Protein AF-A0A7X2LQ68-F1 (afdb_monomer_lite)

Sequence (80 aa):
MMNIEINGKELGPVSSLLTILAFGAIVAFSIGATYKRMEATSACLQAGYPQSKMDWQLKTYCVKRQEQSDIVVPLSEVRK

Radius of gyration: 22.74 Å; chains: 1; bounding box: 54×39×52 Å

pLDDT: mean 77.89, std 13.81, range [34.25, 91.94]

Secondary structure (DSSP, 8-state):
-------TTSHHHHHHHHHHHHHHHHHHHHHHHHHHHHHHHHHHHHTT-SEEEE-TT--EEEEEEETTEEEEEEHHHHT-

Structure (mmCIF, N/CA/C/O backbone):
data_AF-A0A7X2LQ68-F1
#
_entry.id   AF-A0A7X2LQ68-F1
#
loop_
_atom_site.group_PDB
_atom_site.id
_atom_site.type_symbol
_atom_site.label_atom_id
_atom_site.label_alt_id
_atom_site.label_comp_id
_atom_site.label_asym_id
_atom_site.label_entity_id
_atom_site.label_seq_id
_atom_site.pdbx_PDB_ins_code
_atom_site.Cartn_x
_atom_site.Cartn_y
_atom_site.Cartn_z
_atom_site.occupancy
_atom_site.B_iso_or_equiv
_atom_site.auth_seq_id
_atom_site.auth_comp_id
_atom_site.auth_asym_id
_atom_site.auth_atom_id
_atom_site.pdbx_PDB_model_num
ATOM 1 N N . MET A 1 1 ? 35.012 -29.283 -29.363 1.00 37.94 1 MET A N 1
ATOM 2 C CA . MET A 1 1 ? 35.173 -28.194 -28.375 1.00 37.94 1 MET A CA 1
ATOM 3 C C . MET A 1 1 ? 35.338 -26.906 -29.164 1.00 37.94 1 MET A C 1
ATOM 5 O O . MET A 1 1 ? 36.333 -26.780 -29.861 1.00 37.94 1 MET A O 1
ATOM 9 N N . MET A 1 2 ? 34.326 -26.035 -29.186 1.00 34.25 2 MET A N 1
ATOM 10 C CA . MET A 1 2 ? 34.391 -24.748 -29.894 1.00 34.25 2 MET A CA 1
ATOM 11 C C . MET A 1 2 ? 34.773 -23.661 -28.889 1.00 34.25 2 MET A C 1
ATOM 13 O O . MET A 1 2 ? 34.013 -23.397 -27.961 1.00 34.25 2 MET A O 1
ATOM 17 N N . ASN A 1 3 ? 35.957 -23.072 -29.066 1.00 46.69 3 ASN A N 1
ATOM 18 C CA . ASN A 1 3 ? 36.402 -21.903 -28.316 1.00 46.69 3 ASN A CA 1
ATOM 19 C C . ASN A 1 3 ? 35.770 -20.657 -28.939 1.00 46.69 3 ASN A C 1
ATOM 21 O O . ASN A 1 3 ? 36.029 -20.335 -30.095 1.00 46.69 3 ASN A O 1
ATOM 25 N N . ILE A 1 4 ? 34.919 -19.982 -28.172 1.00 57.94 4 ILE A N 1
ATOM 26 C CA . ILE A 1 4 ? 34.351 -18.687 -28.542 1.00 57.94 4 ILE A CA 1
ATOM 27 C C . ILE A 1 4 ? 35.352 -17.622 -28.078 1.00 57.94 4 ILE A C 1
ATOM 29 O O . ILE A 1 4 ? 35.390 -17.272 -26.900 1.00 57.94 4 ILE A O 1
ATOM 33 N N . GLU A 1 5 ? 36.191 -17.128 -28.990 1.00 51.00 5 GLU A N 1
ATOM 34 C CA . GLU A 1 5 ? 37.009 -15.933 -28.756 1.00 51.00 5 GLU A CA 1
ATOM 35 C C . GLU A 1 5 ? 36.119 -14.685 -28.832 1.00 51.00 5 GLU A C 1
ATOM 37 O O . GLU A 1 5 ? 35.776 -14.193 -29.910 1.00 51.00 5 GLU A O 1
ATOM 42 N N . ILE A 1 6 ? 35.722 -14.166 -27.669 1.00 62.47 6 ILE A N 1
ATOM 43 C CA . ILE A 1 6 ? 35.022 -12.883 -27.563 1.00 62.47 6 ILE A CA 1
ATOM 44 C C . ILE A 1 6 ? 36.067 -11.770 -27.710 1.00 62.47 6 ILE A C 1
ATOM 46 O O . ILE A 1 6 ? 36.815 -11.468 -26.781 1.00 62.47 6 ILE A O 1
ATOM 50 N N . ASN A 1 7 ? 36.132 -11.164 -28.899 1.00 51.72 7 ASN A N 1
ATOM 51 C CA . ASN A 1 7 ? 36.978 -10.003 -29.181 1.00 51.72 7 ASN A CA 1
ATOM 52 C C . ASN A 1 7 ? 36.549 -8.806 -28.305 1.00 51.72 7 ASN A C 1
ATOM 54 O O . ASN A 1 7 ? 35.506 -8.191 -28.516 1.00 51.72 7 ASN A O 1
ATOM 58 N N . GLY A 1 8 ? 37.369 -8.470 -27.307 1.00 55.75 8 GLY A N 1
ATOM 59 C CA . GLY A 1 8 ? 37.092 -7.490 -26.248 1.00 55.75 8 GLY A CA 1
ATOM 60 C C . GLY A 1 8 ? 37.143 -6.008 -26.644 1.00 55.75 8 GLY A C 1
ATOM 61 O O . GLY A 1 8 ? 37.591 -5.196 -25.839 1.00 55.75 8 GLY A O 1
ATOM 62 N N . LYS A 1 9 ? 36.708 -5.624 -27.853 1.00 51.78 9 LYS A N 1
ATOM 63 C CA . LYS A 1 9 ? 36.683 -4.208 -28.284 1.00 51.78 9 LYS A CA 1
ATOM 64 C C . LYS A 1 9 ? 35.318 -3.520 -28.222 1.00 51.78 9 LYS A C 1
ATOM 66 O O . LYS A 1 9 ? 35.270 -2.302 -28.347 1.00 51.78 9 LYS A O 1
ATOM 71 N N . GLU A 1 10 ? 34.237 -4.248 -27.947 1.00 50.34 10 GLU A N 1
ATOM 72 C CA . GLU A 1 10 ? 32.869 -3.693 -28.001 1.00 50.34 10 GLU A CA 1
ATOM 73 C C . GLU A 1 10 ? 32.131 -3.699 -26.647 1.00 50.34 10 GLU A C 1
ATOM 75 O O . GLU A 1 10 ? 30.958 -3.346 -26.567 1.00 50.34 10 GLU A O 1
ATOM 80 N N . LEU A 1 11 ? 32.802 -4.062 -25.545 1.00 52.97 11 LEU A N 1
ATOM 81 C CA . LEU A 1 11 ? 32.170 -4.128 -24.215 1.00 52.97 11 LEU A CA 1
ATOM 82 C C . LEU A 1 11 ? 32.061 -2.775 -23.486 1.00 52.97 11 LEU A C 1
ATOM 84 O O . LEU A 1 11 ? 31.365 -2.690 -22.478 1.00 52.97 11 LEU A O 1
ATOM 88 N N . GLY A 1 12 ? 32.731 -1.722 -23.962 1.00 55.59 12 GLY A N 1
ATOM 89 C CA . GLY A 1 12 ? 32.766 -0.415 -23.291 1.00 55.59 12 GLY A CA 1
ATOM 90 C C . GLY A 1 12 ? 31.423 0.333 -23.309 1.00 55.59 12 GLY A C 1
ATOM 91 O O . GLY A 1 12 ? 30.826 0.534 -22.252 1.00 55.59 12 GLY A O 1
ATOM 92 N N . PRO A 1 13 ? 30.907 0.734 -24.488 1.00 56.59 13 PRO A N 1
ATOM 93 C CA . PRO A 1 13 ? 29.720 1.589 -24.564 1.00 56.59 13 PRO A CA 1
ATOM 94 C C . PRO A 1 13 ? 28.405 0.831 -24.327 1.00 56.59 13 PRO A C 1
ATOM 96 O O . PRO A 1 13 ? 27.455 1.404 -23.795 1.00 56.59 13 PRO A O 1
ATOM 99 N N . VAL A 1 14 ? 28.345 -0.464 -24.665 1.00 58.09 14 VAL A N 1
ATOM 100 C CA . VAL A 1 14 ? 27.143 -1.296 -24.472 1.00 58.09 14 VAL A CA 1
ATOM 101 C C . VAL A 1 14 ? 26.907 -1.583 -22.983 1.00 58.09 14 VAL A C 1
ATOM 103 O O . VAL A 1 14 ? 25.769 -1.538 -22.519 1.00 58.09 14 VAL A O 1
ATOM 106 N N . SER A 1 15 ? 27.982 -1.785 -22.210 1.00 60.75 15 SER A N 1
ATOM 107 C CA . SER A 1 15 ? 27.914 -1.964 -20.752 1.00 60.75 15 SER A CA 1
ATOM 108 C C . SER A 1 15 ? 27.414 -0.700 -20.039 1.00 60.75 15 SER A C 1
ATOM 110 O O . SER A 1 15 ? 26.530 -0.768 -19.179 1.00 60.75 15 SER A O 1
ATOM 112 N N . SER A 1 16 ? 27.897 0.482 -20.446 1.00 64.94 16 SER A N 1
ATOM 113 C CA . SER A 1 16 ? 27.439 1.758 -19.881 1.00 64.94 16 SER A CA 1
ATOM 114 C C . SER A 1 16 ? 25.970 2.049 -20.194 1.00 64.94 16 SER A C 1
ATOM 116 O O . SER A 1 16 ? 25.236 2.469 -19.300 1.00 64.94 16 SER A O 1
ATOM 118 N N . LEU A 1 17 ? 25.512 1.784 -21.422 1.00 71.94 17 LEU A N 1
ATOM 119 C CA . LEU A 1 17 ? 24.114 2.005 -21.804 1.00 71.94 17 LEU A CA 1
ATOM 120 C C . LEU A 1 17 ? 23.159 1.076 -21.036 1.00 71.94 17 LEU A C 1
ATOM 122 O O . LEU A 1 17 ? 22.129 1.523 -20.531 1.00 71.94 17 LEU A O 1
ATOM 126 N N . LEU A 1 18 ? 23.528 -0.203 -20.893 1.00 76.25 18 LEU A N 1
ATOM 127 C CA . LEU A 1 18 ? 22.742 -1.188 -20.147 1.00 76.25 18 LEU A CA 1
ATOM 128 C C . LEU A 1 18 ? 22.633 -0.814 -18.663 1.00 76.25 18 LEU A C 1
ATOM 130 O O . LEU A 1 18 ? 21.564 -0.930 -18.066 1.00 76.25 18 LEU A O 1
ATOM 134 N N . THR A 1 19 ? 23.724 -0.301 -18.090 1.00 77.75 19 THR A N 1
ATOM 135 C CA . THR A 1 19 ? 23.750 0.183 -16.707 1.00 77.75 19 THR A CA 1
ATOM 136 C C . THR A 1 19 ? 22.792 1.362 -16.532 1.00 77.75 19 THR A C 1
ATOM 138 O O . THR A 1 19 ? 21.945 1.334 -15.644 1.00 77.75 19 THR A O 1
ATOM 141 N N . ILE A 1 20 ? 22.843 2.365 -17.413 1.00 81.31 20 ILE A N 1
ATOM 142 C CA . ILE A 1 20 ? 21.954 3.537 -17.344 1.00 81.31 20 ILE A CA 1
ATOM 143 C C . ILE A 1 20 ? 20.479 3.125 -17.450 1.00 81.31 20 ILE A C 1
ATOM 145 O O . ILE A 1 20 ? 19.655 3.602 -16.669 1.00 81.31 20 ILE A O 1
ATOM 149 N N . LEU A 1 21 ? 20.140 2.213 -18.367 1.00 82.38 21 LEU A N 1
ATOM 150 C CA . LEU A 1 21 ? 18.771 1.710 -18.517 1.00 82.38 21 LEU A CA 1
ATOM 151 C C . LEU A 1 21 ? 18.296 0.947 -17.274 1.00 82.38 21 LEU A C 1
ATOM 153 O O . LEU A 1 21 ? 17.173 1.165 -16.818 1.00 82.38 21 LEU A O 1
ATOM 157 N N . ALA A 1 22 ? 19.148 0.099 -16.694 1.00 81.62 22 ALA A N 1
ATOM 158 C CA . ALA A 1 22 ? 18.827 -0.636 -15.474 1.00 81.62 22 ALA A CA 1
ATOM 159 C C . ALA A 1 22 ? 18.577 0.312 -14.290 1.00 81.62 22 ALA A C 1
ATOM 161 O O . ALA A 1 22 ? 17.562 0.190 -13.603 1.00 81.62 22 ALA A O 1
ATOM 162 N N . PHE A 1 23 ? 19.445 1.307 -14.089 1.00 82.69 23 PHE A N 1
ATOM 163 C CA . PHE A 1 23 ? 19.248 2.331 -13.060 1.00 82.69 23 PHE A CA 1
ATOM 164 C C . PHE A 1 23 ? 17.975 3.151 -13.305 1.00 82.69 23 PHE A C 1
ATOM 166 O O . PHE A 1 23 ? 17.198 3.362 -12.373 1.00 82.69 23 PHE A O 1
ATOM 173 N N . GLY A 1 24 ? 17.712 3.556 -14.550 1.00 82.19 24 GLY A N 1
ATOM 174 C CA . GLY A 1 24 ? 16.488 4.269 -14.920 1.00 82.19 24 GLY A CA 1
ATOM 175 C C . GLY A 1 24 ? 15.219 3.479 -14.588 1.00 82.19 24 GLY A C 1
ATOM 176 O O . GLY A 1 24 ? 14.286 4.028 -13.999 1.00 82.19 24 GLY A O 1
ATOM 177 N N . ALA A 1 25 ? 15.201 2.177 -14.882 1.00 82.00 25 ALA A N 1
ATOM 178 C CA . ALA A 1 25 ? 14.081 1.296 -14.559 1.00 82.00 25 ALA A CA 1
ATOM 179 C C . ALA A 1 25 ? 13.872 1.139 -13.040 1.00 82.00 25 ALA A C 1
ATOM 181 O O . ALA A 1 25 ? 12.736 1.205 -12.567 1.00 82.00 25 ALA A O 1
ATOM 182 N N . ILE A 1 26 ? 14.952 0.993 -12.263 1.00 83.31 26 ILE A N 1
ATOM 183 C CA . ILE A 1 26 ? 14.891 0.894 -10.794 1.00 83.31 26 ILE A CA 1
ATOM 184 C C . ILE A 1 26 ? 14.321 2.181 -10.186 1.00 83.31 26 ILE A C 1
ATOM 186 O O . ILE A 1 26 ? 13.446 2.129 -9.315 1.00 83.31 26 ILE A O 1
ATOM 190 N N . VAL A 1 27 ? 14.786 3.341 -10.655 1.00 80.62 27 VAL A N 1
ATOM 191 C CA . VAL A 1 27 ? 14.301 4.646 -10.191 1.00 80.62 27 VAL A CA 1
ATOM 192 C C . VAL A 1 27 ? 12.821 4.818 -10.540 1.00 80.62 27 VAL A C 1
ATOM 194 O O . VAL A 1 27 ? 12.028 5.149 -9.660 1.00 80.62 27 VAL A O 1
ATOM 197 N N . ALA A 1 28 ? 12.414 4.512 -11.775 1.00 78.25 28 ALA A N 1
ATOM 198 C CA . ALA A 1 28 ? 11.015 4.591 -12.197 1.00 78.25 28 ALA A CA 1
ATOM 199 C C . ALA A 1 28 ? 10.095 3.675 -11.368 1.00 78.25 28 ALA A C 1
ATOM 201 O O . ALA A 1 28 ? 9.027 4.106 -10.926 1.00 78.25 28 ALA A O 1
ATOM 202 N N . PHE A 1 29 ? 10.526 2.441 -11.091 1.00 80.44 29 PHE A N 1
ATOM 203 C CA . PHE A 1 29 ? 9.791 1.505 -10.238 1.00 80.44 29 PHE A CA 1
ATOM 204 C C . PHE A 1 29 ? 9.643 2.032 -8.802 1.00 80.44 29 PHE A C 1
ATOM 206 O O . PHE A 1 29 ? 8.550 2.006 -8.232 1.00 80.44 29 PHE A O 1
ATOM 213 N N . SER A 1 30 ? 10.724 2.578 -8.236 1.00 78.19 30 SER A N 1
ATOM 214 C CA . SER A 1 30 ? 10.745 3.140 -6.878 1.00 78.19 30 SER A CA 1
ATOM 215 C C . SER A 1 30 ? 9.809 4.344 -6.740 1.00 78.19 30 SER A C 1
ATOM 217 O O . SER A 1 30 ? 9.059 4.460 -5.765 1.00 78.1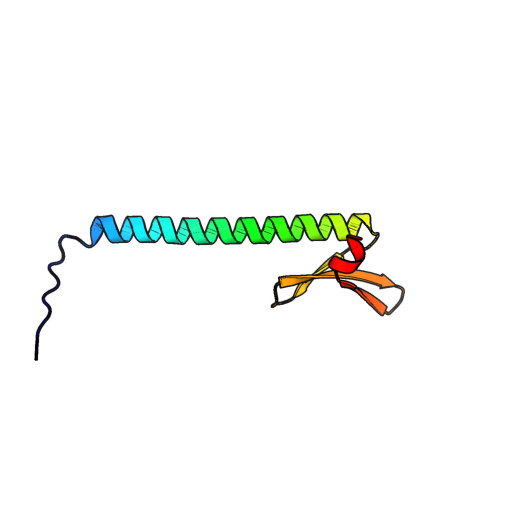9 30 SER A O 1
ATOM 219 N N . ILE A 1 31 ? 9.806 5.222 -7.747 1.00 79.81 31 ILE A N 1
ATOM 220 C CA . ILE A 1 31 ? 8.914 6.381 -7.811 1.00 79.81 31 ILE A CA 1
ATOM 221 C C . ILE A 1 31 ? 7.458 5.912 -7.918 1.00 79.81 31 ILE A C 1
ATOM 223 O O . ILE A 1 31 ? 6.629 6.318 -7.104 1.00 79.81 31 ILE A O 1
ATOM 227 N N . GLY A 1 32 ? 7.145 5.003 -8.846 1.00 77.38 32 GLY A N 1
ATOM 228 C CA . GLY A 1 32 ? 5.788 4.476 -9.024 1.00 77.38 32 GLY A CA 1
ATOM 229 C C . GLY A 1 32 ? 5.218 3.832 -7.754 1.00 77.38 32 GLY A C 1
ATOM 230 O O . GLY A 1 32 ? 4.079 4.114 -7.371 1.00 77.38 32 GLY A O 1
ATOM 231 N N . ALA A 1 33 ? 6.024 3.036 -7.047 1.00 76.75 33 ALA A N 1
ATOM 232 C CA . ALA A 1 33 ? 5.632 2.433 -5.773 1.00 76.75 33 ALA A CA 1
ATOM 233 C C . ALA A 1 33 ? 5.357 3.487 -4.684 1.00 76.75 33 ALA A C 1
ATOM 235 O O . ALA A 1 33 ? 4.408 3.351 -3.908 1.00 76.75 33 ALA A O 1
ATOM 236 N N . THR A 1 34 ? 6.149 4.561 -4.646 1.00 79.00 34 THR A N 1
ATOM 237 C CA . THR A 1 34 ? 5.976 5.661 -3.685 1.00 79.00 34 THR A CA 1
ATOM 238 C C . THR A 1 34 ? 4.691 6.442 -3.956 1.00 79.00 34 THR A C 1
ATOM 240 O O . THR A 1 34 ? 3.911 6.665 -3.029 1.00 79.00 34 THR A O 1
ATOM 243 N N . TYR A 1 35 ? 4.412 6.777 -5.220 1.00 81.94 35 TYR A N 1
ATOM 244 C CA . TYR A 1 35 ? 3.173 7.460 -5.607 1.00 81.94 35 TYR A CA 1
ATOM 245 C C . TYR A 1 35 ? 1.932 6.655 -5.212 1.00 81.94 35 TYR A C 1
ATOM 247 O O . TYR A 1 35 ? 1.021 7.198 -4.589 1.00 81.94 35 TYR A O 1
ATOM 255 N N . LYS A 1 36 ? 1.916 5.343 -5.485 1.00 80.75 36 LYS A N 1
ATOM 256 C CA . LYS A 1 36 ? 0.798 4.468 -5.096 1.00 80.75 36 LYS A CA 1
ATOM 257 C C . LYS A 1 36 ? 0.588 4.417 -3.582 1.00 80.75 36 LYS A C 1
ATOM 259 O O . LYS A 1 36 ? -0.554 4.420 -3.125 1.00 80.75 36 LYS A O 1
ATOM 264 N N . ARG A 1 37 ? 1.669 4.412 -2.795 1.00 80.94 37 ARG A N 1
ATOM 265 C CA . ARG A 1 37 ? 1.590 4.465 -1.326 1.00 80.94 37 ARG A CA 1
ATOM 266 C C . ARG A 1 37 ? 1.045 5.796 -0.823 1.00 80.94 37 ARG A C 1
ATOM 268 O O . ARG A 1 37 ? 0.211 5.793 0.080 1.00 80.94 37 ARG A O 1
ATOM 275 N N . MET A 1 38 ? 1.479 6.913 -1.402 1.00 84.50 38 MET A N 1
ATOM 276 C CA . MET A 1 38 ? 0.974 8.239 -1.041 1.00 84.50 38 MET A CA 1
ATOM 277 C C . MET A 1 38 ? -0.517 8.376 -1.353 1.00 84.50 38 MET A C 1
ATOM 279 O O . MET A 1 38 ? -1.282 8.789 -0.488 1.00 84.50 38 MET A O 1
ATOM 283 N N . GLU A 1 39 ? -0.937 7.956 -2.546 1.00 87.19 39 GLU A N 1
ATOM 284 C CA . GLU A 1 39 ? -2.335 7.992 -2.990 1.00 87.19 39 GLU A CA 1
ATOM 285 C C . GLU A 1 39 ? -3.242 7.100 -2.125 1.00 87.19 39 GLU A C 1
ATOM 287 O O . GLU A 1 39 ? -4.379 7.450 -1.812 1.00 87.19 39 GLU A O 1
ATOM 292 N N . ALA A 1 40 ? -2.746 5.935 -1.706 1.00 85.31 40 ALA A N 1
ATOM 293 C CA . ALA A 1 40 ? -3.470 5.077 -0.780 1.00 85.31 40 ALA A CA 1
ATOM 294 C C . ALA A 1 40 ? -3.541 5.670 0.632 1.00 85.31 40 ALA A C 1
ATOM 296 O O . ALA A 1 40 ? -4.577 5.595 1.285 1.00 85.31 40 ALA A O 1
ATOM 297 N N . THR A 1 41 ? -2.452 6.281 1.099 1.00 87.81 41 THR A N 1
ATOM 298 C CA . THR A 1 41 ? -2.395 6.918 2.420 1.00 87.81 41 THR A CA 1
ATOM 299 C C . THR A 1 41 ? -3.345 8.101 2.501 1.00 87.81 41 THR A C 1
ATOM 301 O O . THR A 1 41 ? -4.080 8.210 3.477 1.00 87.81 41 THR A O 1
ATOM 304 N N . SER A 1 42 ? -3.389 8.949 1.471 1.00 88.25 42 SER A N 1
ATOM 305 C CA . SER A 1 42 ? -4.324 10.073 1.427 1.00 88.25 42 SER A CA 1
ATOM 306 C C . SER A 1 42 ? -5.779 9.603 1.422 1.00 88.25 42 SER A C 1
ATOM 308 O O . SER A 1 42 ? -6.578 10.137 2.184 1.00 88.25 42 SER A O 1
ATOM 310 N N . ALA A 1 43 ? -6.116 8.569 0.647 1.00 89.00 43 ALA A N 1
ATOM 311 C CA . ALA A 1 43 ? -7.459 7.990 0.632 1.00 89.00 43 ALA A CA 1
ATOM 312 C C . ALA A 1 43 ? -7.853 7.374 1.990 1.00 89.00 43 ALA A C 1
ATOM 314 O O . ALA A 1 43 ? -8.950 7.627 2.483 1.00 89.00 43 ALA A O 1
ATOM 315 N N . CYS A 1 44 ? -6.951 6.628 2.641 1.00 90.19 44 CYS A N 1
ATOM 316 C CA . CYS A 1 44 ? -7.189 6.110 3.991 1.00 90.19 44 CYS A CA 1
ATOM 317 C C . CYS A 1 44 ? -7.414 7.242 5.007 1.00 90.19 44 CYS A C 1
ATOM 319 O O . CYS A 1 44 ? -8.357 7.178 5.796 1.00 90.19 44 CYS A O 1
ATOM 321 N N . LEU A 1 45 ? -6.592 8.297 4.953 1.00 90.06 45 LEU A N 1
ATOM 322 C CA . LEU A 1 45 ? -6.712 9.464 5.830 1.00 90.06 45 LEU A CA 1
ATOM 323 C C . LEU A 1 45 ? -8.043 10.195 5.633 1.00 90.06 45 LEU A C 1
ATOM 325 O O . LEU A 1 45 ? -8.701 10.525 6.617 1.00 90.06 45 LEU A O 1
ATOM 329 N N . GLN A 1 46 ? -8.465 10.403 4.382 1.00 89.06 46 GLN A N 1
ATOM 330 C CA . GLN A 1 46 ? -9.755 11.025 4.058 1.00 89.06 46 GLN A CA 1
ATOM 331 C C . GLN A 1 46 ? -10.940 10.223 4.608 1.00 89.06 46 GLN A C 1
ATOM 333 O O . GLN A 1 46 ? -11.929 10.807 5.037 1.00 89.06 46 GLN A O 1
ATOM 338 N N . ALA A 1 47 ? -10.817 8.898 4.671 1.00 87.94 47 ALA A N 1
ATOM 339 C CA . ALA A 1 47 ? -11.824 8.016 5.251 1.00 87.94 47 ALA A CA 1
ATOM 340 C C . ALA A 1 47 ? -11.715 7.838 6.777 1.00 87.94 47 ALA A C 1
ATOM 342 O O . ALA A 1 47 ? -12.423 7.020 7.363 1.00 87.94 47 ALA A O 1
ATOM 343 N N . GLY A 1 48 ? -10.830 8.584 7.445 1.00 88.31 48 GLY A N 1
ATOM 344 C CA . GLY A 1 48 ? -10.681 8.553 8.901 1.00 88.31 48 GLY A CA 1
ATOM 345 C C . GLY A 1 48 ? -9.810 7.412 9.436 1.00 88.31 48 GLY A C 1
ATOM 346 O O . GLY A 1 48 ? -9.877 7.109 10.634 1.00 88.31 48 GLY A O 1
ATOM 347 N N . TYR A 1 49 ? -8.990 6.789 8.583 1.00 91.06 49 TYR A N 1
ATOM 348 C CA . TYR A 1 49 ? -7.977 5.806 8.968 1.00 91.06 49 TYR A CA 1
ATOM 349 C C . TYR A 1 49 ? -6.592 6.475 9.023 1.00 91.06 49 TYR A C 1
ATOM 351 O O . TYR A 1 49 ? -6.085 6.923 7.995 1.00 91.06 49 TYR A O 1
ATOM 359 N N . PRO A 1 50 ? -5.944 6.545 10.199 1.00 87.19 50 PRO A N 1
ATOM 360 C CA . PRO A 1 50 ? -4.686 7.275 10.373 1.00 87.19 50 PRO A CA 1
ATOM 361 C C . PRO A 1 50 ? -3.477 6.598 9.718 1.00 87.19 50 PRO A C 1
ATOM 363 O O . PRO A 1 50 ? -2.440 7.234 9.545 1.00 87.19 50 PRO A O 1
ATOM 366 N N . GLN A 1 51 ? -3.573 5.307 9.395 1.00 87.25 51 GLN A N 1
ATOM 367 C CA . GLN A 1 51 ? -2.471 4.542 8.826 1.00 87.25 51 GLN A CA 1
ATOM 368 C C . GLN A 1 51 ? -2.917 3.770 7.590 1.00 87.25 51 GLN A C 1
ATOM 370 O O . GLN A 1 51 ? -4.034 3.260 7.522 1.00 87.25 51 GLN A O 1
ATOM 375 N N . SER A 1 52 ? -2.004 3.638 6.631 1.00 88.69 52 SER A N 1
ATOM 376 C CA . SER A 1 52 ? -2.107 2.677 5.539 1.00 88.69 52 SER A CA 1
ATOM 377 C C . SER A 1 52 ? -1.001 1.631 5.702 1.00 88.69 52 SER A C 1
ATOM 379 O O . SER A 1 52 ? 0.128 1.947 6.086 1.00 88.69 52 SER A O 1
ATOM 381 N N . LYS A 1 53 ? -1.322 0.363 5.457 1.00 88.06 53 LYS A N 1
ATOM 382 C CA . LYS A 1 53 ? -0.359 -0.739 5.428 1.00 88.06 53 LYS A CA 1
ATOM 383 C C . LYS A 1 53 ? -0.426 -1.415 4.076 1.00 88.06 53 LYS A C 1
ATOM 385 O O . LYS A 1 53 ? -1.503 -1.601 3.520 1.00 88.06 53 LYS A O 1
ATOM 390 N N . MET A 1 54 ? 0.732 -1.782 3.554 1.00 86.62 54 MET A N 1
ATOM 391 C CA . MET A 1 54 ? 0.859 -2.443 2.266 1.00 86.62 54 MET A CA 1
ATOM 392 C C . MET A 1 54 ? 1.544 -3.783 2.481 1.00 86.62 54 MET A C 1
ATOM 394 O O . MET A 1 54 ? 2.605 -3.833 3.100 1.00 86.62 54 MET A O 1
ATOM 398 N N . ASP A 1 55 ? 0.919 -4.850 2.003 1.00 86.62 55 ASP A N 1
ATOM 399 C CA . ASP A 1 55 ? 1.446 -6.204 2.143 1.00 86.62 55 ASP A CA 1
ATOM 400 C C . ASP A 1 55 ? 2.420 -6.558 1.002 1.00 86.62 55 ASP A C 1
ATOM 402 O O . ASP A 1 55 ? 2.536 -5.823 0.015 1.00 86.62 55 ASP A O 1
ATOM 406 N N . TRP A 1 56 ? 3.108 -7.699 1.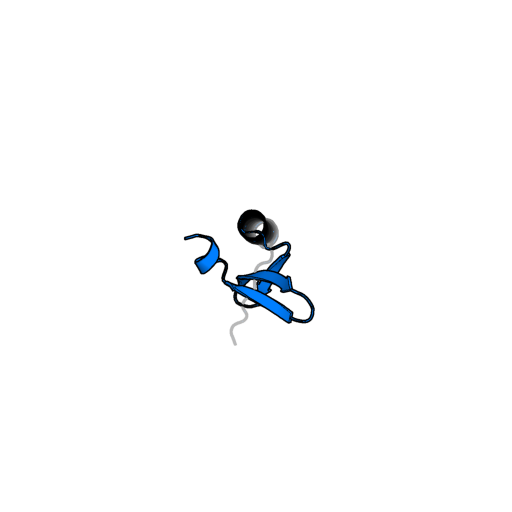104 1.00 79.56 56 TRP A N 1
ATOM 407 C CA . TRP A 1 56 ? 4.056 -8.203 0.099 1.00 79.56 56 TRP A CA 1
ATOM 408 C C . TRP A 1 56 ? 3.425 -8.378 -1.292 1.00 79.56 56 TRP A C 1
ATOM 410 O O . TRP A 1 56 ? 4.111 -8.251 -2.303 1.00 79.56 56 TRP A O 1
ATOM 420 N N . GLN A 1 57 ? 2.107 -8.593 -1.355 1.00 84.06 57 GLN A N 1
ATOM 421 C CA . GLN A 1 57 ? 1.329 -8.650 -2.601 1.00 84.06 57 GLN A CA 1
ATOM 422 C C . GLN A 1 57 ? 0.989 -7.274 -3.194 1.00 84.06 57 GLN A C 1
ATOM 424 O O . GLN A 1 57 ? 0.157 -7.188 -4.094 1.00 84.06 57 GLN A O 1
ATOM 429 N N . LEU A 1 58 ? 1.551 -6.186 -2.661 1.00 79.94 58 LEU A N 1
ATOM 430 C CA . LEU A 1 58 ? 1.203 -4.806 -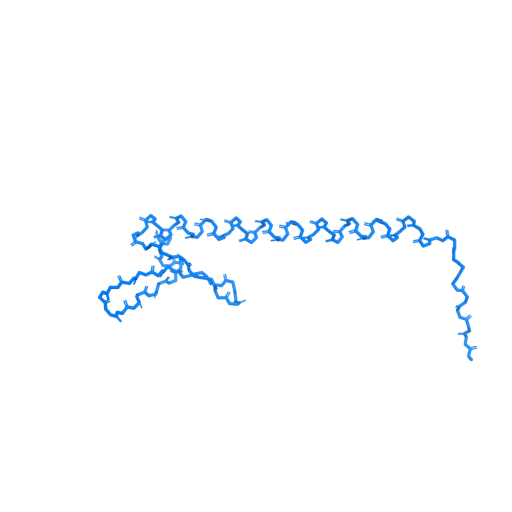3.013 1.00 79.94 58 LEU A CA 1
ATOM 431 C C . LEU A 1 58 ? -0.268 -4.437 -2.735 1.00 79.94 58 LEU A C 1
ATOM 433 O O . LEU A 1 58 ? -0.762 -3.425 -3.232 1.00 79.94 58 LEU A O 1
ATOM 437 N N . LYS A 1 59 ? -0.975 -5.236 -1.927 1.00 83.75 59 LYS A N 1
ATOM 438 C CA . LYS A 1 59 ? -2.329 -4.923 -1.461 1.00 83.75 59 LYS A CA 1
ATOM 439 C C . LYS A 1 59 ? -2.254 -3.880 -0.360 1.00 83.75 59 LY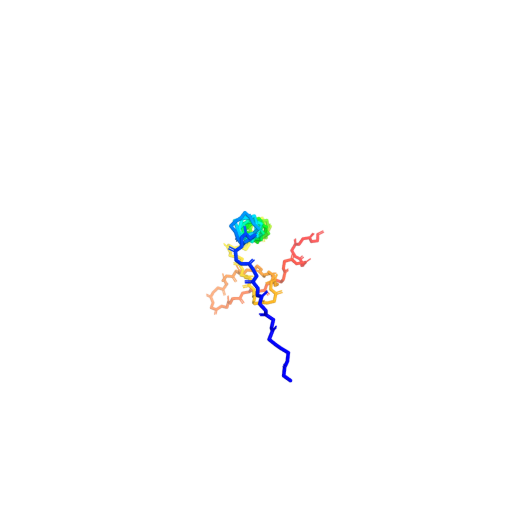S A C 1
ATOM 441 O O . LYS A 1 59 ? -1.512 -4.068 0.604 1.00 83.75 59 LYS A O 1
ATOM 446 N N . THR A 1 60 ? -3.036 -2.815 -0.495 1.00 88.69 60 THR A N 1
ATOM 447 C CA . THR A 1 60 ? -3.071 -1.731 0.487 1.00 88.69 60 THR A CA 1
ATOM 448 C C . THR A 1 60 ? -4.332 -1.791 1.334 1.00 88.69 60 THR A C 1
ATOM 450 O O . THR A 1 60 ? -5.442 -1.938 0.818 1.00 88.69 60 THR A O 1
ATOM 453 N N . TYR A 1 61 ? -4.145 -1.629 2.636 1.00 91.31 61 TYR A N 1
ATOM 454 C CA . TYR A 1 61 ? -5.178 -1.651 3.655 1.00 91.31 61 TYR A CA 1
ATOM 455 C C . TYR A 1 61 ? -5.109 -0.371 4.477 1.00 91.31 61 TYR A C 1
ATOM 457 O O . TYR A 1 61 ? -4.027 0.116 4.801 1.00 91.31 61 TYR A O 1
ATOM 465 N N . CYS A 1 62 ? -6.265 0.155 4.838 1.00 91.94 62 CYS A N 1
ATOM 466 C CA . CYS A 1 62 ? -6.413 1.236 5.788 1.00 91.94 62 CYS A CA 1
ATOM 467 C C . CYS A 1 62 ? -6.560 0.640 7.188 1.00 91.94 62 CYS A C 1
ATOM 469 O O . CYS A 1 62 ? -7.338 -0.292 7.394 1.00 91.94 62 CYS A O 1
ATOM 471 N N . VAL A 1 63 ? -5.789 1.154 8.143 1.00 91.12 63 VAL A N 1
ATOM 472 C CA . VAL A 1 63 ? -5.743 0.648 9.515 1.00 91.12 63 VAL A CA 1
ATOM 473 C C . VAL A 1 63 ? -6.115 1.756 10.484 1.00 91.12 63 VAL A C 1
ATOM 475 O O . VAL A 1 63 ? -5.589 2.870 10.420 1.00 91.12 63 VAL A O 1
ATOM 478 N N . LYS A 1 64 ? -7.024 1.435 11.401 1.00 90.56 64 LYS A N 1
ATOM 479 C CA . LYS A 1 64 ? -7.427 2.302 12.505 1.00 90.56 64 LYS A CA 1
ATOM 480 C C . LYS A 1 64 ? -7.449 1.487 13.785 1.00 90.56 64 LYS A C 1
ATOM 482 O O . LYS A 1 64 ? -8.095 0.448 13.846 1.00 90.56 64 LYS A O 1
ATOM 487 N N . ARG A 1 65 ? -6.777 1.987 14.817 1.00 85.44 65 ARG A N 1
ATOM 488 C CA . ARG A 1 65 ? -6.835 1.391 16.148 1.00 85.44 65 ARG A CA 1
ATOM 489 C C . ARG A 1 65 ? -8.095 1.873 16.858 1.00 85.44 65 ARG A C 1
ATOM 491 O O . ARG A 1 65 ? -8.299 3.081 16.985 1.00 85.44 65 ARG A O 1
ATOM 498 N N . GLN A 1 66 ? -8.927 0.943 17.306 1.00 85.38 66 GLN A N 1
ATOM 499 C CA . GLN A 1 66 ? -10.086 1.216 18.147 1.00 85.38 66 GLN A CA 1
ATOM 500 C C . GLN A 1 66 ? -9.937 0.405 19.435 1.00 85.38 66 GLN A C 1
ATOM 502 O O . GLN A 1 66 ? -9.968 -0.826 19.420 1.00 85.38 66 GLN A O 1
ATOM 507 N N . GLU A 1 67 ? -9.718 1.120 20.540 1.00 85.38 67 GLU A N 1
ATOM 508 C CA . GLU A 1 67 ? -9.436 0.553 21.863 1.00 85.38 67 GLU A CA 1
ATOM 509 C C . GLU A 1 67 ? -8.251 -0.434 21.845 1.00 85.38 67 GLU A C 1
ATOM 511 O O . GLU A 1 67 ? -7.088 -0.019 21.796 1.00 85.38 67 GLU A O 1
ATOM 516 N N . GLN A 1 68 ? -8.538 -1.739 21.856 1.00 81.38 68 GLN A N 1
ATOM 517 C CA . GLN A 1 68 ? -7.562 -2.832 21.855 1.00 81.38 68 GLN A CA 1
ATOM 518 C C . GLN A 1 68 ? -7.529 -3.635 20.544 1.00 81.38 68 GLN A C 1
ATOM 520 O O . GLN A 1 68 ? -6.799 -4.620 20.460 1.00 81.38 68 GLN A O 1
ATOM 525 N N . SER A 1 69 ? -8.277 -3.218 19.520 1.00 84.06 69 SER A N 1
ATOM 526 C CA . SER A 1 69 ? -8.354 -3.912 18.230 1.00 84.06 69 SER A CA 1
ATOM 527 C C . SER A 1 69 ? -7.930 -3.016 17.066 1.00 84.06 69 SER A C 1
ATOM 529 O O . SER A 1 69 ? -8.204 -1.813 17.047 1.00 84.06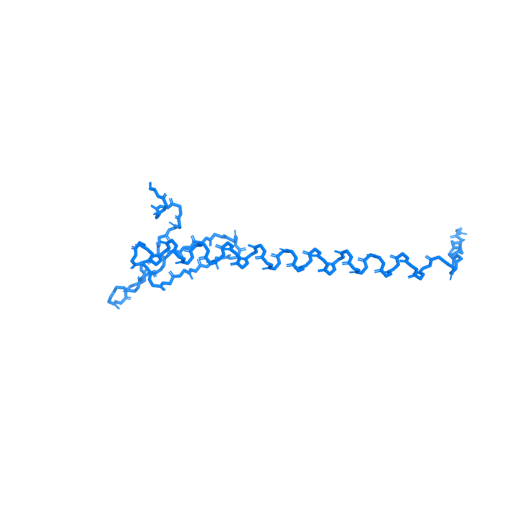 69 SER A O 1
ATOM 531 N N . ASP A 1 70 ? -7.248 -3.610 16.088 1.00 84.88 70 ASP A N 1
ATOM 532 C CA . ASP A 1 70 ? -6.904 -2.946 14.834 1.00 84.88 70 ASP A CA 1
ATOM 533 C C . ASP A 1 70 ? -7.971 -3.281 13.789 1.00 84.88 70 ASP A C 1
ATOM 535 O O . ASP A 1 70 ? -8.105 -4.424 13.353 1.00 84.88 70 ASP A O 1
ATOM 539 N N . ILE A 1 71 ? -8.727 -2.268 13.369 1.00 87.81 71 ILE A N 1
ATOM 540 C CA . ILE A 1 71 ? -9.665 -2.376 12.256 1.00 87.81 71 ILE A CA 1
ATOM 541 C C . ILE A 1 71 ? -8.860 -2.230 10.970 1.00 87.81 71 ILE A C 1
ATOM 543 O O . ILE A 1 71 ? -8.251 -1.183 10.731 1.00 87.81 71 ILE A O 1
ATOM 547 N N . VAL A 1 72 ? -8.870 -3.275 10.145 1.00 90.38 72 VAL A N 1
ATOM 548 C CA . VAL A 1 72 ? -8.160 -3.333 8.865 1.00 90.38 72 VAL A CA 1
ATOM 549 C C . VAL A 1 72 ? -9.187 -3.444 7.745 1.00 90.38 72 VAL A C 1
ATOM 551 O O . VAL A 1 72 ? -9.931 -4.418 7.687 1.00 90.38 72 VAL A O 1
ATOM 554 N N . VAL A 1 73 ? -9.221 -2.453 6.855 1.00 90.25 73 VAL A N 1
ATOM 555 C CA . VAL A 1 73 ? -10.152 -2.406 5.717 1.00 90.25 73 VAL A CA 1
ATOM 556 C C . VAL A 1 73 ? -9.357 -2.281 4.421 1.00 90.25 73 VAL A C 1
ATOM 558 O O . VAL A 1 73 ? -8.433 -1.468 4.354 1.00 90.25 73 VAL A O 1
ATOM 561 N N . PRO A 1 74 ? -9.652 -3.065 3.374 1.00 90.25 74 PRO A N 1
ATOM 562 C CA . PRO A 1 74 ? -8.960 -2.930 2.099 1.00 90.25 74 PRO A CA 1
ATOM 563 C C . PRO A 1 74 ? -9.271 -1.579 1.443 1.00 90.25 74 PRO A C 1
ATOM 565 O O . PRO A 1 74 ? -10.407 -1.106 1.449 1.00 90.25 74 PRO A O 1
ATOM 568 N N . LEU A 1 75 ? -8.265 -0.970 0.809 1.00 87.00 75 LEU A N 1
ATOM 569 C CA . LEU A 1 75 ? -8.399 0.341 0.159 1.00 87.00 75 LEU A CA 1
ATOM 570 C C . LEU A 1 75 ? -9.530 0.385 -0.890 1.00 87.00 75 LEU A C 1
ATOM 572 O O . LEU A 1 75 ? -10.134 1.433 -1.110 1.00 87.00 75 LEU A O 1
ATOM 576 N N . SER A 1 76 ? -9.834 -0.748 -1.532 1.00 86.06 76 SER A N 1
ATOM 577 C CA . SER A 1 76 ? -10.921 -0.877 -2.511 1.00 86.06 76 SER A CA 1
ATOM 578 C C . SER A 1 76 ? -12.309 -0.620 -1.928 1.00 86.06 76 SER A C 1
ATOM 580 O O . SER A 1 76 ? -13.189 -0.170 -2.652 1.00 86.06 76 SER A O 1
ATOM 582 N N . GLU A 1 77 ? -12.518 -0.902 -0.642 1.00 84.44 77 GLU A N 1
ATOM 583 C CA . GLU A 1 77 ? -13.795 -0.634 0.030 1.00 84.44 77 GLU A CA 1
ATOM 584 C C . GLU A 1 77 ? -13.936 0.835 0.430 1.00 84.44 77 GLU A C 1
ATOM 586 O O . GLU A 1 77 ? -15.046 1.355 0.470 1.00 84.44 77 GLU A O 1
ATOM 591 N N . VAL A 1 78 ? -1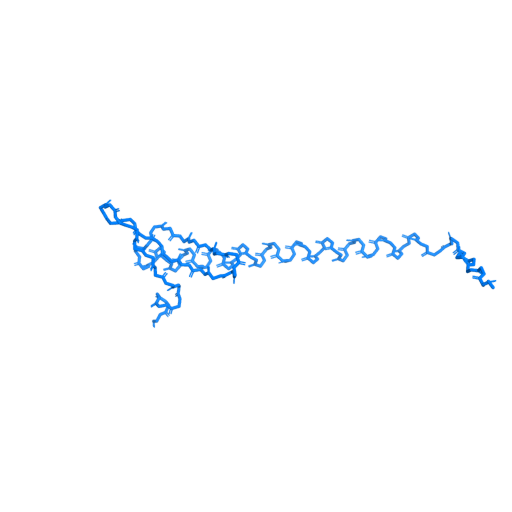2.807 1.509 0.660 1.00 83.12 78 VAL A N 1
ATOM 592 C CA . VAL A 1 78 ? -12.735 2.921 1.053 1.00 83.12 78 VAL A CA 1
ATOM 593 C C . VAL A 1 78 ? -12.930 3.873 -0.135 1.00 83.12 78 VAL A C 1
ATOM 595 O O . VAL A 1 78 ? -13.420 4.981 0.039 1.00 83.12 78 VAL A O 1
ATOM 598 N N . ARG A 1 79 ? -12.557 3.447 -1.347 1.00 77.06 79 ARG A N 1
ATOM 599 C CA . ARG A 1 79 ? -12.671 4.233 -2.592 1.00 77.06 79 ARG A CA 1
ATOM 600 C C . ARG A 1 79 ? -14.050 4.209 -3.272 1.00 77.06 79 ARG A C 1
ATOM 602 O O . ARG A 1 79 ? -14.144 4.727 -4.383 1.00 77.06 79 ARG A O 1
ATOM 609 N N . LYS A 1 80 ? -15.059 3.562 -2.681 1.00 59.81 80 LYS A N 1
ATOM 610 C CA . LYS A 1 80 ? -16.427 3.552 -3.230 1.00 59.81 80 LYS A CA 1
ATOM 611 C C . LYS A 1 80 ? -17.023 4.954 -3.271 1.00 59.81 80 LYS A C 1
ATOM 613 O O . LYS A 1 80 ? -17.743 5.216 -4.257 1.00 59.81 80 LYS A O 1
#

Foldseek 3Di:
DDDDPDPPPPCPPVVVVVVVVVVVVVVVVVVVLVVLLVVLCVLLVVLVQNDWDADPVRWIWGWDDDDPDIDTHTSVVSVD